Protein AF-A0A2E8IWV1-F1 (afdb_monomer)

Foldseek 3Di:
DDDDDDDDDDPPPPPDPDDDPPPPQPADPLRFRPQCVLQCVVVVNARFVVADAACDDDPVPGFDDDDAQFWKKWAFACVVDDPPDDRIATATFHDDDPQWTWGQGSVRDIDIGGPVGTPDMDGRTDRAHGPVPGPVVVVVVVVVVVVVVVVVVVVVVVVVVVPPDDDDDD

Sequence (170 aa):
MTIGIAIDLKSEVKVRLPLGWTMAKKKTDAGLPKWAVPIWEKMGSPSIDDYESVHNGELLERRHGLRKDDLVEILLDARAFKEGDDIIVKGRLLSSGKTSIEILTDAGDTVYLARDVIVKIKLIAHTRPAYIDDKELLAFERADMKRRSSLHEKVEKEVKGRQDDSHLWG

Mean predicted aligned error: 12.89 Å

Secondary structure (DSSP, 8-state):
-PPPP-----------PPS-------B-TTS-BTTTHHHHHHTT---SGGG--B-SSSTTT-B-S--TT-EEEEEE-GGGS-TT---EEEEEEEEE-SSEEEEE-TTS-EEEEEGGGEEEEEEEE--S--TTT-HHHHHHHHHHHHHHHHHHHHHHHHHHTT-SS-----

Solvent-accessible surface area (backbone atoms only — not comparable to full-atom values): 10721 Å² total; per-residue (Å²): 136,86,83,82,83,86,78,87,82,80,80,79,78,77,76,76,75,82,88,76,82,76,70,78,68,66,54,47,98,84,70,39,45,68,73,50,46,67,50,40,53,75,68,68,54,58,68,46,85,83,28,67,71,34,87,67,79,58,78,90,69,42,42,73,80,93,53,68,55,19,33,36,40,35,36,42,46,63,88,83,49,62,94,88,60,84,46,66,51,54,28,31,29,69,47,75,63,93,60,38,35,33,32,38,31,69,90,68,48,77,44,79,42,56,53,91,48,51,73,46,77,42,83,72,44,38,53,48,61,57,76,94,73,26,64,65,58,55,52,50,54,54,52,50,53,54,50,52,53,54,48,53,53,50,53,51,54,56,52,58,74,58,67,85,74,78,95,83,88,129

Structure (mmCIF, N/CA/C/O backbone):
data_AF-A0A2E8IWV1-F1
#
_entry.id   AF-A0A2E8IWV1-F1
#
loop_
_atom_site.group_PDB
_atom_site.id
_atom_site.type_symbol
_atom_site.label_atom_id
_atom_site.label_alt_id
_atom_site.label_comp_id
_atom_site.label_asym_id
_atom_site.label_entity_id
_atom_site.label_seq_id
_atom_site.pdbx_PDB_ins_code
_atom_site.Cartn_x
_atom_site.Cartn_y
_atom_site.Cartn_z
_atom_site.occupancy
_atom_site.B_iso_or_equiv
_atom_site.auth_seq_id
_atom_site.auth_comp_id
_atom_site.auth_asym_id
_atom_site.auth_atom_id
_atom_site.pdbx_PDB_model_num
ATOM 1 N N . MET A 1 1 ? -62.308 20.177 48.723 1.00 41.66 1 MET A N 1
ATOM 2 C CA . MET A 1 1 ? -61.710 21.056 47.697 1.00 41.66 1 MET A CA 1
ATOM 3 C C . MET A 1 1 ? -60.259 20.650 47.542 1.00 41.66 1 MET A C 1
ATOM 5 O O . MET A 1 1 ? -59.485 20.784 48.477 1.00 41.66 1 MET A O 1
ATOM 9 N N . THR A 1 2 ? -59.966 20.009 46.420 1.00 34.56 2 THR A N 1
ATOM 10 C CA . THR A 1 2 ? -58.727 19.290 46.112 1.00 34.56 2 THR A CA 1
ATOM 11 C C . THR A 1 2 ? -57.673 20.282 45.621 1.00 34.56 2 THR A C 1
ATOM 13 O O . THR A 1 2 ? -57.949 21.033 44.689 1.00 34.56 2 THR A O 1
ATOM 16 N N . ILE A 1 3 ? -56.491 20.315 46.239 1.00 39.12 3 ILE A N 1
ATOM 17 C CA . ILE A 1 3 ? -55.373 21.162 45.797 1.00 39.12 3 ILE A CA 1
ATOM 18 C C . ILE A 1 3 ? -54.502 20.309 44.871 1.00 39.12 3 ILE A C 1
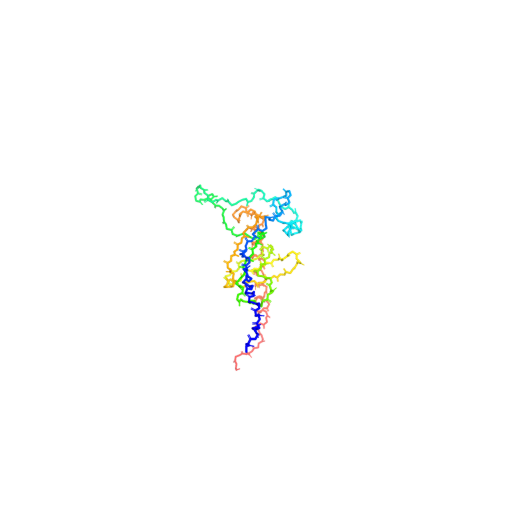ATOM 20 O O . ILE A 1 3 ? -54.010 19.255 45.269 1.00 39.12 3 ILE A O 1
ATOM 24 N N . GLY A 1 4 ? -54.414 20.728 43.608 1.00 35.09 4 GLY A N 1
ATOM 25 C CA . GLY A 1 4 ? -53.750 20.002 42.531 1.00 35.09 4 GLY A CA 1
ATOM 26 C C . GLY A 1 4 ? -52.229 19.978 42.671 1.00 35.09 4 GLY A C 1
ATOM 27 O O . GLY A 1 4 ? -51.597 20.992 42.954 1.00 35.09 4 GLY A O 1
ATOM 28 N N . ILE A 1 5 ? -51.655 18.801 42.430 1.00 39.44 5 ILE A N 1
ATOM 29 C CA . ILE A 1 5 ? -50.221 18.580 42.246 1.00 39.44 5 ILE A CA 1
ATOM 30 C C . ILE A 1 5 ? -49.891 18.976 40.802 1.00 39.44 5 ILE A C 1
ATOM 32 O O . ILE A 1 5 ? -50.398 18.365 39.862 1.00 39.44 5 ILE A O 1
ATOM 36 N N . ALA A 1 6 ? -49.064 20.004 40.617 1.00 38.81 6 ALA A N 1
ATOM 37 C CA . ALA A 1 6 ? -48.503 20.347 39.315 1.00 38.81 6 ALA A CA 1
ATOM 38 C C . ALA A 1 6 ? -47.325 19.406 39.018 1.00 38.81 6 ALA A C 1
ATOM 40 O O . ALA A 1 6 ? -46.304 19.447 39.702 1.00 38.81 6 ALA A O 1
ATOM 41 N N . ILE A 1 7 ? -47.485 18.539 38.019 1.00 42.28 7 ILE A N 1
ATOM 42 C CA . ILE A 1 7 ? -46.421 17.681 37.488 1.00 42.28 7 ILE A CA 1
ATOM 43 C C . ILE A 1 7 ? -45.833 18.410 36.275 1.00 42.28 7 ILE A C 1
ATOM 45 O O . ILE A 1 7 ? -46.524 18.604 35.276 1.00 42.28 7 ILE A O 1
ATOM 49 N N . ASP A 1 8 ? -44.577 18.847 36.381 1.00 38.62 8 ASP A N 1
ATOM 50 C CA . ASP A 1 8 ? -43.805 19.440 35.284 1.00 38.62 8 ASP A CA 1
ATOM 51 C C . ASP A 1 8 ? -43.379 18.328 34.308 1.00 38.62 8 ASP A C 1
ATOM 53 O O . ASP A 1 8 ? -42.504 17.513 34.602 1.00 38.62 8 ASP A O 1
ATOM 57 N N . LEU A 1 9 ? -44.048 18.252 33.157 1.00 40.09 9 LEU A N 1
ATOM 58 C CA . LEU A 1 9 ? -43.714 17.354 32.051 1.00 40.09 9 LEU A CA 1
ATOM 59 C C . LEU A 1 9 ? -42.842 18.106 31.038 1.00 40.09 9 LEU A C 1
ATOM 61 O O . LEU A 1 9 ? -43.309 18.525 29.980 1.00 40.09 9 LEU A O 1
ATOM 65 N N . LYS A 1 10 ? -41.547 18.245 31.334 1.00 38.56 10 LYS A N 1
ATOM 66 C CA . LYS A 1 10 ? -40.544 18.547 30.305 1.00 38.56 10 LYS A CA 1
ATOM 67 C C . LYS A 1 10 ? -40.065 17.251 29.665 1.00 38.56 10 LYS A C 1
ATOM 69 O O . LYS A 1 10 ? -39.151 16.590 30.147 1.00 38.56 10 LYS A O 1
ATOM 74 N N . SER A 1 11 ? -40.688 16.890 28.549 1.00 39.16 11 SER A N 1
ATOM 75 C CA . SER A 1 11 ? -40.142 15.907 27.619 1.00 39.16 11 SER A CA 1
ATOM 76 C C . SER A 1 11 ? -38.931 16.510 26.897 1.00 39.16 11 SER A C 1
ATOM 78 O O . SER A 1 11 ? -39.081 17.209 25.894 1.00 39.16 11 SER A O 1
ATOM 80 N N . GLU A 1 12 ? -37.722 16.252 27.392 1.00 34.03 12 GLU A N 1
ATOM 81 C CA . GLU A 1 12 ? -36.499 16.500 26.626 1.00 34.03 12 GLU A CA 1
ATOM 82 C C . GLU A 1 12 ? -36.347 15.422 25.547 1.00 34.03 12 GLU A C 1
ATOM 84 O O . GLU A 1 12 ? -35.773 14.353 25.753 1.00 34.03 12 GLU A O 1
ATOM 89 N N . VAL A 1 13 ? -36.858 15.711 24.351 1.00 36.31 13 VAL A N 1
ATOM 90 C CA . VAL A 1 13 ? -36.439 15.003 23.140 1.00 36.31 13 VAL A CA 1
ATOM 91 C C . VAL A 1 13 ? -35.024 15.475 22.820 1.00 36.31 13 VAL A C 1
ATOM 93 O O . VAL A 1 13 ? -34.818 16.530 22.222 1.00 36.31 13 VAL A O 1
ATOM 96 N N . LYS A 1 14 ? -34.021 14.700 23.241 1.00 33.41 14 LYS A N 1
ATOM 97 C CA . LYS A 1 14 ? -32.626 14.923 22.857 1.00 33.41 14 LYS A CA 1
ATOM 98 C C . LYS A 1 14 ? -32.462 14.534 21.390 1.00 33.41 14 LYS A C 1
ATOM 100 O O . LYS A 1 14 ? -32.212 13.377 21.059 1.00 33.41 14 LYS A O 1
ATOM 105 N N . VAL A 1 15 ? -32.646 15.512 20.505 1.00 39.09 15 VAL A N 1
ATOM 106 C CA . VAL A 1 15 ? -32.366 15.383 19.072 1.00 39.09 15 VAL A CA 1
ATOM 107 C C . VAL A 1 15 ? -30.879 15.055 18.921 1.00 39.09 15 VAL A C 1
ATOM 109 O O . VAL A 1 15 ? -30.008 15.896 19.141 1.00 39.09 15 VAL A O 1
ATOM 112 N N . ARG A 1 16 ? -30.580 13.789 18.617 1.00 38.31 16 ARG A N 1
ATOM 113 C CA . ARG A 1 16 ? -29.230 13.311 18.314 1.00 38.31 16 ARG A CA 1
ATOM 114 C C . ARG A 1 16 ? -28.794 14.001 17.020 1.00 38.31 16 ARG A C 1
ATOM 116 O O . ARG A 1 16 ? -29.402 13.788 15.975 1.00 38.31 16 ARG A O 1
ATOM 123 N N . LEU A 1 17 ? -27.793 14.876 17.127 1.00 37.47 17 LEU A N 1
ATOM 124 C CA . LEU A 1 17 ? -27.190 15.597 16.003 1.00 37.47 17 LEU A CA 1
ATOM 125 C C . LEU A 1 17 ? -26.841 14.623 14.859 1.00 37.47 17 LEU A C 1
ATOM 127 O O . LEU A 1 17 ? -26.409 13.499 15.138 1.00 37.47 17 LEU A O 1
ATOM 131 N N . PRO A 1 18 ? -27.010 15.028 13.588 1.00 43.94 18 PRO A N 1
ATOM 132 C CA . PRO A 1 18 ? -26.735 14.156 12.458 1.00 43.94 18 PRO A CA 1
ATOM 133 C C . PRO A 1 18 ? -25.248 13.783 12.416 1.00 43.94 18 PRO A C 1
ATOM 135 O O . PRO A 1 18 ? -24.365 14.638 12.517 1.00 43.94 18 PRO A O 1
ATOM 138 N N . LEU A 1 19 ? -24.987 12.480 12.267 1.00 46.91 19 LEU A N 1
ATOM 139 C CA . LEU A 1 19 ? -23.678 11.943 11.917 1.00 46.91 19 LEU A CA 1
ATOM 140 C C . LEU A 1 19 ? -23.155 12.618 10.643 1.00 46.91 19 LEU A C 1
ATOM 142 O O . LEU A 1 19 ? -23.871 12.713 9.648 1.00 46.91 19 LEU A O 1
ATOM 146 N N . GLY A 1 20 ? -21.866 12.959 10.657 1.00 38.91 20 GLY A N 1
ATOM 147 C CA . GLY A 1 20 ? -21.093 13.132 9.430 1.00 38.91 20 GLY A CA 1
ATOM 148 C C . GLY A 1 20 ? -20.568 14.535 9.159 1.00 38.91 20 GLY A C 1
ATOM 149 O O . GLY A 1 20 ? -20.567 14.964 8.009 1.00 38.91 20 GLY A O 1
ATOM 150 N N . TRP A 1 21 ? -20.042 15.239 10.166 1.00 30.28 21 TRP A N 1
ATOM 151 C CA . TRP A 1 21 ? -19.074 16.299 9.879 1.00 30.28 21 TRP A CA 1
ATOM 152 C C . TRP A 1 21 ? -17.798 15.629 9.354 1.00 30.28 21 TRP A C 1
ATOM 154 O O . TRP A 1 21 ? -16.945 15.187 10.125 1.00 30.28 21 TRP A O 1
ATOM 164 N N . THR A 1 22 ? -17.648 15.509 8.034 1.00 45.66 22 THR A N 1
ATOM 165 C CA . THR A 1 22 ? -16.334 15.268 7.436 1.00 45.66 22 THR A CA 1
ATOM 166 C C . THR A 1 22 ? -15.478 16.487 7.743 1.00 45.66 22 THR A C 1
ATOM 168 O O . THR A 1 22 ? -15.501 17.474 7.012 1.00 45.66 22 THR A O 1
ATOM 171 N N . MET A 1 23 ? -14.762 16.443 8.868 1.00 38.34 23 MET A N 1
ATOM 172 C CA . MET A 1 23 ? -13.708 17.395 9.197 1.00 38.34 23 MET A CA 1
ATOM 173 C C . MET A 1 23 ? -12.790 17.467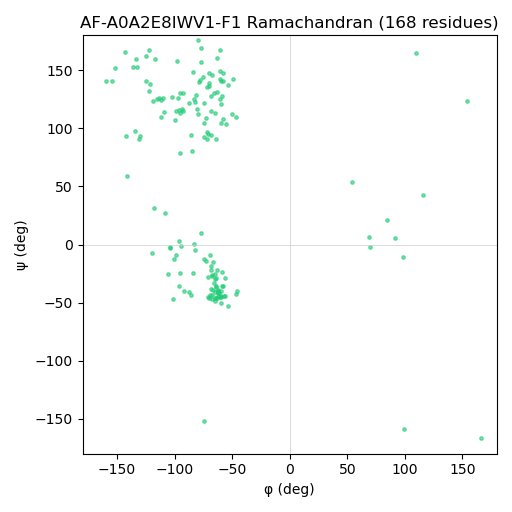 7.981 1.00 38.34 23 MET A C 1
ATOM 175 O O . MET A 1 23 ? -12.153 16.470 7.628 1.00 38.34 23 MET A O 1
ATOM 179 N N . ALA A 1 24 ? -12.773 18.617 7.304 1.00 48.50 24 ALA A N 1
ATOM 180 C CA . ALA A 1 24 ? -11.831 18.884 6.234 1.00 48.50 24 ALA A CA 1
ATOM 181 C C . ALA A 1 24 ? -10.434 18.668 6.820 1.00 48.50 24 ALA A C 1
ATOM 183 O O . ALA A 1 24 ? -9.959 19.445 7.650 1.00 48.50 24 ALA A O 1
ATOM 184 N N . LYS A 1 25 ? -9.818 17.531 6.479 1.00 56.84 25 LYS A N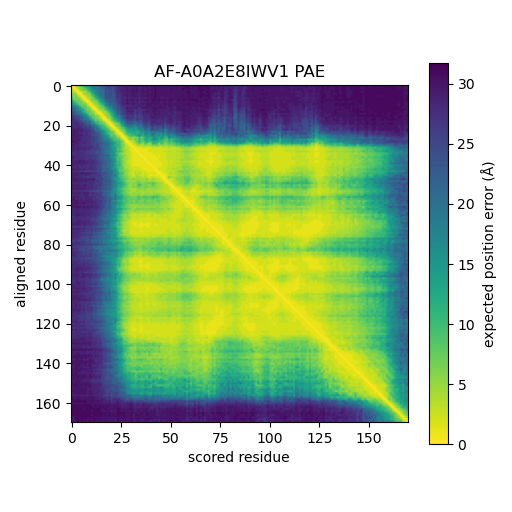 1
ATOM 185 C CA . LYS A 1 25 ? -8.507 17.171 7.007 1.00 56.84 25 LYS A CA 1
ATOM 186 C C . LYS A 1 25 ? -7.546 18.269 6.584 1.00 56.84 25 LYS A C 1
ATOM 188 O O . LYS A 1 25 ? -7.404 18.522 5.391 1.00 56.84 25 LYS A O 1
ATOM 193 N N . LYS A 1 26 ? -6.911 18.919 7.561 1.00 48.47 26 LYS A N 1
ATOM 194 C CA . LYS A 1 26 ? -5.872 19.917 7.309 1.00 48.47 26 LYS A CA 1
ATOM 195 C C . LYS A 1 26 ? -4.769 19.228 6.498 1.00 48.47 26 LYS A C 1
ATOM 197 O O . LYS A 1 26 ? -4.109 18.329 7.024 1.00 48.47 26 LYS A O 1
ATOM 202 N N . LYS A 1 27 ? -4.669 19.580 5.217 1.00 57.81 27 LYS A N 1
ATOM 203 C CA . LYS A 1 27 ? -3.621 19.109 4.310 1.00 57.81 27 LYS A CA 1
ATOM 204 C C . LYS A 1 27 ? -2.323 19.852 4.634 1.00 57.81 27 LYS A C 1
ATOM 206 O O . LYS A 1 27 ? -2.382 21.008 5.054 1.00 57.81 27 LYS A O 1
ATOM 211 N N . THR A 1 28 ? -1.188 19.175 4.528 1.00 73.56 28 THR A N 1
ATOM 212 C CA . THR A 1 28 ? 0.136 19.814 4.560 1.00 73.56 28 THR A CA 1
ATOM 213 C C . THR A 1 28 ? 0.470 20.423 3.198 1.00 73.56 28 THR A C 1
ATOM 215 O O . THR A 1 28 ? -0.306 20.255 2.256 1.00 73.56 28 THR A O 1
ATOM 218 N N . ASP A 1 29 ? 1.610 21.113 3.082 1.00 66.69 29 ASP A N 1
ATOM 219 C CA . ASP A 1 29 ? 2.080 21.679 1.804 1.00 66.69 29 ASP A CA 1
ATOM 220 C C . ASP A 1 29 ? 2.215 20.609 0.709 1.00 66.69 29 ASP A C 1
ATOM 222 O O . ASP A 1 29 ? 1.949 20.881 -0.454 1.00 66.69 29 ASP A O 1
ATOM 226 N N . ALA A 1 30 ? 2.496 19.359 1.092 1.00 72.69 30 ALA A N 1
ATOM 227 C CA . ALA A 1 30 ? 2.519 18.197 0.199 1.00 72.69 30 ALA A CA 1
ATOM 228 C C . ALA A 1 30 ? 1.118 17.657 -0.178 1.00 72.69 30 ALA A C 1
ATOM 230 O O . ALA A 1 30 ? 0.990 16.537 -0.661 1.00 72.69 30 ALA A O 1
ATOM 231 N N . GLY A 1 31 ? 0.030 18.363 0.151 1.00 85.50 31 GLY A N 1
ATOM 232 C CA . GLY A 1 31 ? -1.346 17.937 -0.139 1.00 85.50 31 GLY A CA 1
ATOM 233 C C . GLY A 1 31 ? -1.844 16.723 0.665 1.00 85.50 31 GLY A C 1
ATOM 234 O O . GLY A 1 31 ? -3.020 16.349 0.556 1.00 85.50 31 GLY A O 1
ATOM 235 N N . LEU A 1 32 ? -0.992 16.138 1.512 1.00 91.69 32 LEU A N 1
ATOM 236 C CA . LEU A 1 32 ? -1.271 14.945 2.303 1.00 91.69 32 LEU A CA 1
ATOM 237 C C . LEU A 1 32 ? -2.010 15.263 3.612 1.00 91.69 32 LEU A C 1
ATOM 239 O O . LEU A 1 32 ? -1.799 16.307 4.234 1.00 91.69 32 LEU A O 1
ATOM 243 N N . PRO A 1 33 ? -2.874 14.354 4.098 1.00 93.69 33 PRO A N 1
ATOM 244 C CA . PRO A 1 33 ? -3.404 14.454 5.449 1.00 93.69 33 PRO A CA 1
ATOM 245 C C . PRO A 1 33 ? -2.290 14.222 6.480 1.00 93.69 33 PRO A C 1
ATOM 247 O O . PRO A 1 33 ? -1.426 13.373 6.282 1.00 93.69 33 PRO A O 1
ATOM 250 N N . LYS A 1 34 ? -2.359 14.915 7.624 1.00 93.50 34 LYS A N 1
ATOM 251 C CA . LYS A 1 34 ? -1.327 14.886 8.684 1.00 93.50 34 LYS A CA 1
ATOM 252 C C . LYS A 1 34 ? -0.800 13.496 9.067 1.00 93.50 34 LYS A C 1
ATOM 254 O O . LYS A 1 34 ? 0.391 13.357 9.294 1.00 93.50 34 LYS A O 1
ATOM 259 N N . TRP A 1 35 ? -1.672 12.489 9.144 1.00 93.50 35 TRP A N 1
ATOM 260 C CA . TRP A 1 35 ? -1.287 11.121 9.520 1.00 93.50 35 TRP A CA 1
ATOM 261 C C . TRP A 1 35 ? -0.400 10.435 8.469 1.00 93.50 35 TRP A C 1
ATOM 263 O O . TRP A 1 35 ? 0.383 9.556 8.802 1.00 93.50 35 TRP A O 1
ATOM 273 N N . ALA A 1 36 ? -0.519 10.826 7.198 1.00 95.25 36 ALA A N 1
ATOM 274 C CA . ALA A 1 36 ? 0.191 10.183 6.099 1.00 95.25 36 ALA A CA 1
ATOM 275 C C . ALA A 1 36 ? 1.614 10.729 5.922 1.00 95.25 36 ALA A C 1
ATOM 277 O O . ALA A 1 36 ? 2.480 10.020 5.421 1.00 95.25 36 ALA A O 1
ATOM 278 N N . VAL A 1 37 ? 1.862 11.965 6.367 1.00 93.81 37 VAL A N 1
ATOM 279 C CA . VAL A 1 37 ? 3.168 12.639 6.292 1.00 93.81 37 VAL A CA 1
ATOM 280 C C . VAL A 1 37 ? 4.303 11.819 6.917 1.00 93.81 37 VAL A C 1
ATOM 282 O O . VAL A 1 37 ? 5.261 11.550 6.201 1.00 93.81 37 VAL A O 1
ATOM 285 N N . PRO A 1 38 ? 4.216 11.329 8.172 1.00 93.44 38 PRO A N 1
ATOM 286 C CA . PRO A 1 38 ? 5.313 10.555 8.757 1.00 93.44 38 PRO A CA 1
ATOM 287 C C . PRO A 1 38 ? 5.573 9.228 8.029 1.00 93.44 38 PRO A C 1
ATOM 289 O O . PRO A 1 38 ? 6.701 8.742 8.017 1.00 93.44 38 PRO A O 1
ATOM 292 N N . ILE A 1 39 ? 4.552 8.618 7.418 1.00 95.00 39 ILE A N 1
ATOM 293 C CA . ILE A 1 39 ? 4.727 7.409 6.599 1.00 95.00 39 ILE A CA 1
ATOM 294 C C . ILE A 1 39 ? 5.451 7.768 5.298 1.00 95.00 39 ILE A C 1
ATOM 296 O O . ILE A 1 39 ? 6.385 7.078 4.898 1.00 95.00 39 ILE A O 1
ATOM 300 N N . TRP A 1 40 ? 5.033 8.858 4.657 1.00 94.50 40 TRP A N 1
ATOM 301 C CA . TRP A 1 40 ? 5.627 9.382 3.431 1.00 94.50 40 TRP A CA 1
ATOM 302 C C . TRP A 1 40 ? 7.101 9.766 3.599 1.00 94.50 40 TRP A C 1
ATOM 304 O O . TRP A 1 40 ? 7.933 9.341 2.802 1.00 94.50 40 TRP A O 1
ATOM 314 N N . GLU A 1 41 ? 7.450 10.457 4.682 1.00 93.25 41 GLU A N 1
ATOM 315 C CA . GLU A 1 41 ? 8.838 10.815 4.999 1.00 93.25 41 GLU A CA 1
ATOM 316 C C . GLU A 1 41 ? 9.718 9.576 5.210 1.00 93.25 41 GLU A C 1
ATOM 318 O O . GLU A 1 41 ? 10.830 9.503 4.689 1.00 93.25 41 GLU A O 1
ATOM 323 N N . LYS A 1 42 ? 9.201 8.543 5.892 1.00 92.75 42 LYS A N 1
ATOM 324 C CA . LYS A 1 42 ? 9.907 7.260 6.069 1.00 92.75 42 LYS A CA 1
ATOM 325 C C . LYS A 1 42 ? 10.162 6.520 4.751 1.00 92.75 42 LYS A C 1
ATOM 327 O O . LYS A 1 42 ? 11.057 5.681 4.701 1.00 92.75 42 LYS A O 1
ATOM 332 N N . MET A 1 43 ? 9.403 6.814 3.695 1.00 90.12 43 MET A N 1
ATOM 333 C CA . MET A 1 43 ? 9.637 6.277 2.347 1.00 90.12 43 MET A CA 1
ATOM 334 C C . MET A 1 43 ? 10.693 7.060 1.556 1.00 90.12 43 MET A C 1
ATOM 336 O O . MET A 1 43 ? 10.957 6.716 0.409 1.00 90.12 43 MET A O 1
ATOM 340 N N . GLY A 1 44 ? 11.288 8.103 2.139 1.00 91.62 44 GLY A N 1
ATOM 341 C CA . GLY A 1 44 ? 12.197 9.005 1.433 1.00 91.62 44 GLY A CA 1
ATOM 342 C C . GLY A 1 44 ? 11.475 10.114 0.671 1.00 91.62 44 GLY A C 1
ATOM 343 O O . GLY A 1 44 ? 12.050 10.678 -0.254 1.00 91.62 44 GLY A O 1
ATOM 344 N N . SER A 1 45 ? 10.230 10.421 1.051 1.00 90.81 45 SER A N 1
ATOM 345 C CA . SER A 1 45 ? 9.441 11.526 0.496 1.00 90.81 45 SER A CA 1
ATOM 346 C C . SER A 1 45 ? 9.320 11.502 -1.038 1.00 90.81 45 SER A C 1
ATOM 348 O O . SER A 1 45 ? 9.651 12.497 -1.689 1.00 90.81 45 SER A O 1
ATOM 350 N N . PRO A 1 46 ? 8.863 10.386 -1.647 1.00 88.75 46 PRO A N 1
ATOM 351 C CA . PRO A 1 46 ? 8.707 10.306 -3.097 1.00 88.75 46 PRO A CA 1
ATOM 352 C C . PRO A 1 46 ? 7.758 11.393 -3.610 1.00 88.75 46 PRO A C 1
ATOM 354 O O . PRO 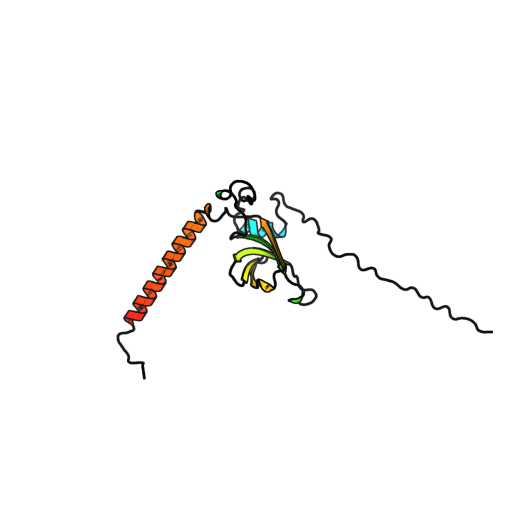A 1 46 ? 6.799 11.758 -2.927 1.00 88.75 46 PRO A O 1
ATOM 357 N N . SER A 1 47 ? 8.003 11.886 -4.823 1.00 86.44 47 SER A N 1
ATOM 358 C CA . SER A 1 47 ? 7.094 12.828 -5.482 1.00 86.44 47 SER A CA 1
ATOM 359 C C . SER A 1 47 ? 5.708 12.200 -5.635 1.00 86.44 47 SER A C 1
ATOM 361 O O . SER A 1 47 ? 5.591 11.073 -6.108 1.00 86.44 47 SER A O 1
ATOM 363 N N . ILE A 1 48 ? 4.665 12.893 -5.182 1.00 86.06 48 ILE A N 1
ATOM 364 C CA . ILE A 1 48 ? 3.276 12.405 -5.233 1.00 86.06 48 ILE A CA 1
ATOM 365 C C . ILE A 1 48 ? 2.561 12.946 -6.473 1.00 86.06 48 ILE A C 1
ATOM 367 O O . ILE A 1 48 ? 1.763 12.232 -7.083 1.00 86.06 48 ILE A O 1
ATOM 371 N N . ASP A 1 49 ? 2.878 14.182 -6.859 1.00 82.31 49 ASP A N 1
ATOM 372 C CA . ASP A 1 49 ? 2.256 14.880 -7.989 1.00 82.31 49 ASP A CA 1
ATOM 373 C C . ASP A 1 49 ? 2.574 14.195 -9.329 1.00 82.31 49 ASP A C 1
ATOM 375 O O . ASP A 1 49 ? 1.785 14.254 -10.268 1.00 82.31 49 ASP A O 1
ATOM 379 N N . ASP A 1 50 ? 3.689 13.462 -9.399 1.00 80.50 50 ASP A N 1
ATOM 380 C CA . ASP A 1 50 ? 4.099 12.724 -10.5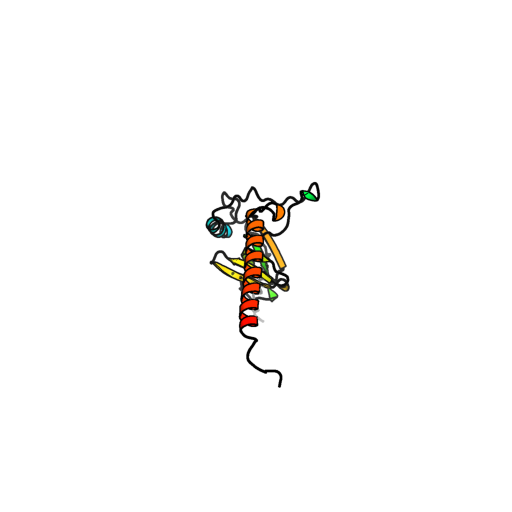98 1.00 80.50 50 ASP A CA 1
ATOM 381 C C . ASP A 1 50 ? 3.272 11.446 -10.844 1.00 80.50 50 ASP A C 1
ATOM 383 O O . ASP A 1 50 ? 3.362 10.846 -11.917 1.00 80.50 50 ASP A O 1
ATOM 387 N N . TYR A 1 51 ? 2.479 10.988 -9.867 1.00 83.50 51 TYR A N 1
ATOM 388 C CA . TYR A 1 51 ? 1.879 9.649 -9.886 1.00 83.50 51 TYR A CA 1
ATOM 389 C C . TYR A 1 51 ? 0.352 9.625 -9.907 1.00 83.50 51 TYR A C 1
ATOM 391 O O . TYR A 1 51 ? -0.246 8.666 -9.421 1.00 83.50 51 TYR A O 1
ATOM 399 N N . GLU A 1 52 ? -0.307 10.606 -10.515 1.00 84.38 52 GLU A N 1
ATOM 400 C CA . GLU A 1 52 ? -1.771 10.658 -10.577 1.00 84.38 52 GLU A CA 1
ATOM 401 C C . GLU A 1 52 ? -2.432 9.493 -11.346 1.00 84.38 52 GLU A C 1
ATOM 403 O O . GLU A 1 52 ? -1.824 8.763 -12.138 1.00 84.38 52 GLU A O 1
ATOM 408 N N . SER A 1 53 ? -3.727 9.292 -11.079 1.00 87.06 53 SER A N 1
ATOM 409 C CA . SER A 1 53 ? -4.550 8.356 -11.843 1.00 87.06 53 SER A CA 1
ATOM 410 C C . SER A 1 53 ? -5.027 8.993 -13.151 1.00 87.06 53 SER A C 1
ATOM 412 O O . SER A 1 53 ? -5.669 10.040 -13.152 1.00 87.06 53 SER A O 1
ATOM 414 N N . VAL A 1 54 ? -4.808 8.300 -14.267 1.00 89.44 54 VAL A N 1
ATOM 415 C CA . VAL A 1 54 ? -5.322 8.675 -15.589 1.00 89.44 54 VAL A CA 1
ATOM 416 C C . VAL A 1 54 ? -6.568 7.842 -15.886 1.00 89.44 54 VAL A C 1
ATOM 418 O O . VAL A 1 54 ? -6.491 6.637 -16.142 1.00 89.44 54 VAL A O 1
ATOM 421 N N . HIS A 1 55 ? -7.741 8.476 -15.828 1.00 90.19 55 HIS A N 1
ATOM 422 C CA . HIS A 1 55 ? -9.034 7.797 -16.001 1.00 90.19 55 HIS A CA 1
ATOM 423 C C . HIS A 1 55 ? -9.590 7.859 -17.430 1.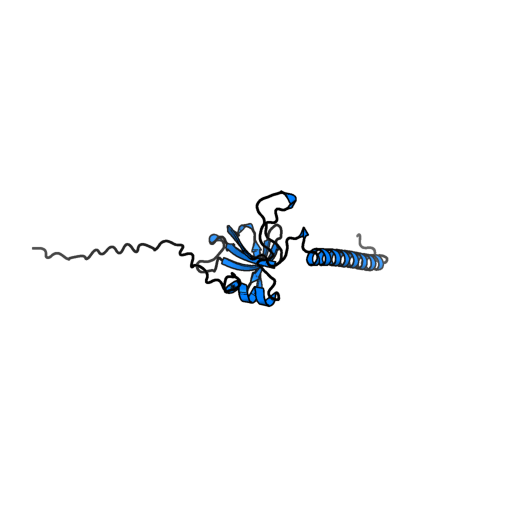00 90.19 55 HIS A C 1
ATOM 425 O O . HIS A 1 55 ? -10.372 6.994 -17.822 1.00 90.19 55 HIS A O 1
ATOM 431 N N . ASN A 1 56 ? -9.189 8.864 -18.209 1.00 90.75 56 ASN A N 1
ATOM 432 C CA . ASN A 1 56 ? -9.760 9.182 -19.519 1.00 90.75 56 ASN A CA 1
ATOM 433 C C . ASN A 1 56 ? -8.683 9.156 -20.613 1.00 90.75 56 ASN A C 1
ATOM 435 O O . ASN A 1 56 ? -7.495 9.134 -20.309 1.00 90.75 56 ASN A O 1
ATOM 439 N N . GLY A 1 57 ? -9.103 9.166 -21.882 1.00 90.62 57 GLY A N 1
ATOM 440 C CA . GLY A 1 57 ? -8.206 9.088 -23.043 1.00 90.62 57 GLY A CA 1
ATOM 441 C C . GLY A 1 57 ? -8.118 7.681 -23.637 1.00 90.62 57 GLY A C 1
ATOM 442 O O . GLY A 1 57 ? -9.026 6.860 -23.446 1.00 90.62 57 GLY A O 1
ATOM 443 N N . GLU A 1 58 ? -7.045 7.404 -24.378 1.00 90.38 58 GLU A N 1
ATOM 444 C CA . GLU A 1 58 ? -6.813 6.094 -24.994 1.00 90.38 58 GLU A CA 1
ATOM 445 C C . GLU A 1 58 ? -6.716 4.989 -23.943 1.00 90.38 58 GLU A C 1
ATOM 447 O O . GLU A 1 58 ? -6.171 5.183 -22.859 1.00 90.38 58 GLU A O 1
ATOM 452 N N . LEU A 1 59 ? -7.259 3.807 -24.250 1.00 87.44 59 LEU A N 1
ATOM 453 C CA . LEU A 1 59 ? -7.340 2.710 -23.283 1.00 87.44 59 LEU A CA 1
ATOM 454 C C . LEU A 1 59 ? -5.953 2.291 -22.767 1.00 87.44 59 LEU A C 1
ATOM 456 O O . LEU A 1 59 ? -5.816 1.982 -21.586 1.00 87.44 59 LEU A O 1
ATOM 460 N N . LEU A 1 60 ? -4.941 2.338 -23.640 1.00 85.75 60 LEU A N 1
ATOM 461 C CA . LEU A 1 60 ? -3.551 2.025 -23.313 1.00 85.75 60 LEU A CA 1
ATOM 462 C C . LEU A 1 60 ? -2.853 3.086 -22.467 1.00 85.75 60 LEU A C 1
ATOM 464 O O . LEU A 1 60 ? -1.825 2.758 -21.891 1.00 85.75 60 LEU A O 1
ATOM 468 N N . GLU A 1 61 ? -3.401 4.291 -22.325 1.00 85.38 61 GLU A N 1
ATOM 469 C CA . GLU A 1 61 ? -2.824 5.377 -21.515 1.00 85.38 61 GLU A CA 1
ATOM 470 C C . GLU A 1 61 ? -3.509 5.512 -20.151 1.00 85.38 61 GLU A C 1
ATOM 472 O O . GLU A 1 61 ? -3.009 6.168 -19.239 1.00 85.38 61 GLU A O 1
ATOM 477 N N . ARG A 1 62 ? -4.656 4.850 -19.959 1.00 90.31 62 ARG A N 1
ATOM 478 C CA . ARG A 1 62 ? -5.357 4.863 -18.672 1.00 90.31 62 ARG A CA 1
ATOM 479 C C . ARG A 1 62 ? -4.542 4.105 -17.627 1.00 90.31 62 ARG A C 1
ATOM 481 O O . ARG A 1 62 ? -4.167 2.946 -17.814 1.00 90.31 62 ARG A O 1
ATOM 488 N N . ARG A 1 63 ? -4.300 4.753 -16.492 1.00 88.62 63 ARG A N 1
ATOM 489 C CA . ARG A 1 63 ? -3.535 4.225 -15.356 1.00 88.62 63 ARG A CA 1
ATOM 490 C C . ARG A 1 63 ? -4.298 4.539 -14.085 1.00 88.62 63 ARG A C 1
ATOM 492 O O . ARG A 1 63 ? -4.227 5.645 -13.573 1.00 88.62 63 ARG A O 1
ATOM 499 N N . HIS A 1 64 ? -5.054 3.578 -13.581 1.00 88.88 64 HIS A N 1
ATOM 500 C CA . HIS A 1 64 ? -5.811 3.729 -12.342 1.00 88.88 64 HIS A CA 1
ATOM 501 C C . HIS A 1 64 ? -5.808 2.414 -11.565 1.00 88.88 64 HIS A C 1
ATOM 503 O O . HIS A 1 64 ? -5.475 1.363 -12.111 1.00 88.88 64 HIS A O 1
ATOM 509 N N . GLY A 1 65 ? -6.199 2.478 -10.296 1.00 90.19 65 GLY A N 1
ATOM 510 C CA . GLY A 1 65 ? -6.228 1.327 -9.396 1.00 90.19 65 GLY A CA 1
ATOM 511 C C . GLY A 1 65 ? -5.153 1.405 -8.319 1.00 90.19 65 GLY A C 1
ATOM 512 O O . GLY A 1 65 ? -4.230 2.210 -8.405 1.00 90.19 65 GLY A O 1
ATOM 513 N N . LEU A 1 66 ? -5.316 0.580 -7.286 1.00 93.06 66 LEU A N 1
ATOM 514 C CA . LEU A 1 66 ? -4.411 0.540 -6.139 1.00 93.06 66 LEU A CA 1
ATOM 515 C C . LEU A 1 66 ? -3.067 -0.083 -6.527 1.00 93.06 66 LEU A C 1
ATOM 517 O O . LEU A 1 66 ? -3.024 -1.126 -7.182 1.00 93.06 66 LEU A O 1
ATOM 521 N N . ARG A 1 67 ? -1.986 0.545 -6.080 1.00 92.06 67 ARG A N 1
ATOM 522 C CA . ARG A 1 67 ? -0.596 0.152 -6.310 1.00 92.06 67 ARG A CA 1
ATOM 523 C C . ARG A 1 67 ? 0.070 -0.177 -4.980 1.00 92.06 67 ARG A C 1
ATOM 525 O O . ARG A 1 67 ? -0.378 0.235 -3.910 1.00 92.06 67 ARG A O 1
ATOM 532 N N . LYS A 1 68 ? 1.161 -0.935 -5.048 1.00 91.62 68 LYS A N 1
ATOM 533 C CA . LYS A 1 68 ? 2.000 -1.171 -3.875 1.00 91.62 68 LYS A CA 1
ATOM 534 C C . LYS A 1 68 ? 2.526 0.165 -3.347 1.00 91.62 68 LYS A C 1
ATOM 536 O O . LYS A 1 68 ? 2.884 1.036 -4.132 1.00 91.62 68 LYS A O 1
ATOM 541 N N . ASP A 1 69 ? 2.567 0.281 -2.028 1.00 94.12 69 ASP A N 1
ATOM 542 C CA . ASP A 1 69 ? 2.985 1.456 -1.267 1.00 94.12 69 ASP A CA 1
ATOM 543 C C . ASP A 1 69 ? 2.046 2.672 -1.345 1.00 94.12 69 ASP A C 1
ATOM 545 O O . ASP A 1 69 ? 2.348 3.716 -0.758 1.00 94.12 69 ASP A O 1
ATOM 549 N N . ASP A 1 70 ? 0.873 2.542 -1.975 1.00 95.69 70 ASP A N 1
ATOM 550 C CA . ASP A 1 70 ? -0.149 3.589 -1.951 1.00 95.69 70 ASP A CA 1
ATOM 551 C C . ASP A 1 70 ? -0.569 3.925 -0.515 1.00 95.69 70 ASP A C 1
ATOM 553 O O . ASP A 1 70 ? -0.762 3.047 0.334 1.00 95.69 70 ASP A O 1
ATOM 557 N N . LEU A 1 71 ? -0.780 5.213 -0.255 1.00 96.94 71 LEU A N 1
ATOM 558 C CA . LEU A 1 71 ? -1.367 5.678 0.994 1.00 96.94 71 LEU A CA 1
ATOM 559 C C . LEU A 1 71 ? -2.885 5.554 0.890 1.00 96.94 71 LEU A C 1
ATOM 561 O O . LEU A 1 71 ? -3.507 6.128 -0.008 1.00 96.94 71 LEU A O 1
ATOM 565 N N . VAL A 1 72 ? -3.494 4.818 1.815 1.00 97.62 72 VAL A N 1
ATOM 566 C CA . VAL A 1 72 ? -4.923 4.497 1.781 1.00 97.62 72 VAL A CA 1
ATOM 567 C C . VAL A 1 72 ? -5.597 4.726 3.129 1.00 97.62 72 VAL A C 1
ATOM 569 O O . VAL A 1 72 ? -4.993 4.636 4.196 1.00 97.62 72 VAL A O 1
ATOM 572 N N . GLU A 1 73 ? -6.890 5.014 3.062 1.00 97.81 73 GLU A N 1
ATOM 573 C CA . GLU A 1 73 ? -7.808 5.014 4.193 1.00 97.81 73 GLU A CA 1
ATOM 574 C C . GLU A 1 73 ? -8.905 3.981 3.937 1.00 97.81 73 GLU A C 1
ATOM 576 O O . GLU A 1 73 ? -9.594 4.036 2.918 1.00 97.81 73 GLU A O 1
ATOM 581 N N . ILE A 1 74 ? -9.068 3.038 4.856 1.00 97.62 74 ILE A N 1
ATOM 582 C CA . ILE A 1 74 ? -9.989 1.913 4.751 1.00 97.62 74 ILE A CA 1
ATOM 583 C C . ILE A 1 74 ? -11.047 2.045 5.837 1.00 97.62 74 ILE A C 1
ATOM 585 O O . ILE A 1 74 ? -10.723 2.152 7.014 1.00 97.62 74 ILE A O 1
ATOM 589 N N . LEU A 1 75 ? -12.311 2.029 5.428 1.00 97.31 75 LEU A N 1
ATOM 590 C CA . LEU A 1 75 ? -13.461 1.961 6.319 1.00 97.31 75 LEU A CA 1
ATOM 591 C C . LEU A 1 75 ? -13.923 0.509 6.429 1.00 97.31 75 LEU A C 1
ATOM 593 O O . LEU A 1 75 ? -14.204 -0.130 5.409 1.00 97.31 75 LEU A O 1
ATOM 597 N N . LEU A 1 76 ? -14.029 0.025 7.659 1.00 96.81 76 LEU A N 1
ATOM 598 C CA . LEU A 1 76 ? -14.469 -1.320 7.999 1.00 96.81 76 LEU A CA 1
ATOM 599 C C . LEU A 1 76 ? -15.952 -1.349 8.385 1.00 96.81 76 LEU A C 1
ATOM 601 O O . LEU A 1 76 ? -16.536 -0.334 8.771 1.00 96.81 76 LEU A O 1
ATOM 605 N N . ASP A 1 77 ? -16.565 -2.524 8.271 1.00 95.50 77 ASP A N 1
ATOM 606 C CA . ASP A 1 77 ? -17.926 -2.771 8.736 1.00 95.50 77 ASP A CA 1
ATOM 607 C C . ASP A 1 77 ? -17.960 -2.730 10.265 1.00 95.50 77 ASP A C 1
ATOM 609 O O . ASP A 1 77 ? -17.387 -3.587 10.938 1.00 95.50 77 ASP A O 1
ATOM 613 N N . ALA A 1 78 ? -18.669 -1.746 10.818 1.00 91.69 78 ALA A N 1
ATOM 614 C CA . ALA A 1 78 ? -18.776 -1.545 12.260 1.00 91.69 78 ALA A CA 1
ATOM 615 C C . ALA A 1 78 ? -19.357 -2.758 13.006 1.00 91.69 78 ALA A C 1
ATOM 617 O O . ALA A 1 78 ? -19.090 -2.927 14.190 1.00 91.69 78 ALA A O 1
ATOM 618 N N . ARG A 1 79 ? -20.120 -3.629 12.330 1.00 92.38 79 ARG A N 1
ATOM 619 C CA . ARG A 1 79 ? -20.690 -4.846 12.936 1.00 92.38 79 ARG A CA 1
ATOM 620 C C . ARG A 1 79 ? -19.634 -5.895 13.288 1.00 92.38 79 ARG A C 1
ATOM 622 O O . ARG A 1 79 ? -19.921 -6.789 14.077 1.00 92.38 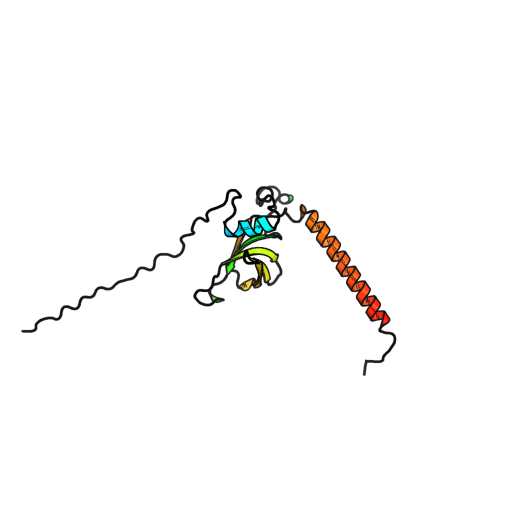79 ARG A O 1
ATOM 629 N N . ALA A 1 80 ? -18.443 -5.803 12.698 1.00 89.75 80 ALA A N 1
ATOM 630 C CA . ALA A 1 80 ? -17.326 -6.694 12.993 1.00 89.75 80 ALA A CA 1
ATOM 631 C C . ALA A 1 80 ? -16.540 -6.281 14.254 1.00 89.75 80 ALA A C 1
ATOM 633 O O . ALA A 1 80 ? -15.637 -7.006 14.667 1.00 89.75 80 ALA A O 1
ATOM 634 N N . PHE A 1 81 ? -16.874 -5.140 14.865 1.00 89.25 81 PHE A N 1
ATOM 635 C CA . PHE A 1 81 ? -16.120 -4.526 15.957 1.00 89.25 81 PHE A CA 1
ATOM 636 C C . PHE A 1 81 ? -16.994 -4.270 17.188 1.00 89.25 81 PHE A C 1
ATOM 638 O O . PHE A 1 81 ? -18.225 -4.277 17.113 1.00 89.25 81 PHE A O 1
ATOM 645 N N . LYS A 1 82 ? -16.357 -4.056 18.346 1.00 91.38 82 LYS A N 1
ATOM 646 C CA . LYS A 1 82 ? -17.069 -3.652 19.562 1.00 91.38 82 LYS A CA 1
ATOM 647 C C . LYS A 1 82 ? -17.424 -2.171 19.482 1.00 91.38 82 LYS A C 1
ATOM 649 O O . LYS A 1 82 ? -16.790 -1.387 18.777 1.00 91.38 82 LYS A O 1
ATOM 654 N N . GLU A 1 83 ? -18.447 -1.774 20.233 1.00 88.94 83 GLU A N 1
ATOM 655 C CA . GLU A 1 83 ? -18.794 -0.360 20.343 1.00 88.94 83 GLU A CA 1
ATOM 656 C C . GLU A 1 83 ? -17.611 0.427 20.930 1.00 88.94 83 GLU A C 1
ATOM 658 O O . GLU A 1 83 ? -17.096 0.088 21.994 1.00 88.94 83 GLU A O 1
ATOM 663 N N . GLY A 1 84 ? -17.185 1.472 20.216 1.00 87.50 84 GLY A N 1
ATOM 664 C CA . GLY A 1 84 ? -16.051 2.318 20.595 1.00 87.50 84 GLY A CA 1
ATOM 665 C C . GLY A 1 84 ? -14.727 1.992 19.896 1.00 87.50 84 GLY A C 1
ATOM 666 O O . GLY A 1 84 ? -13.813 2.810 19.983 1.00 87.50 84 GLY A O 1
ATOM 667 N N . ASP A 1 85 ? -14.625 0.873 19.175 1.00 90.00 85 ASP A N 1
ATOM 668 C CA . ASP A 1 85 ? -13.435 0.556 18.375 1.00 90.00 85 ASP A CA 1
ATOM 669 C C . ASP A 1 85 ? -13.314 1.494 17.154 1.00 90.00 85 ASP A C 1
ATOM 671 O O . ASP A 1 85 ? -14.318 1.922 16.570 1.00 90.00 85 ASP A O 1
ATOM 675 N N . ASP A 1 86 ? -12.079 1.805 16.738 1.00 90.06 86 ASP A N 1
ATOM 676 C CA . ASP A 1 86 ? -11.842 2.552 15.496 1.00 90.06 86 ASP A CA 1
ATOM 677 C C . ASP A 1 86 ? -12.074 1.641 14.283 1.00 90.06 86 ASP A C 1
ATOM 679 O O . ASP A 1 86 ? -11.426 0.611 14.108 1.00 90.06 86 ASP A O 1
ATOM 683 N N . ILE A 1 87 ? -13.003 2.050 13.423 1.00 94.69 87 ILE A N 1
ATOM 684 C CA . ILE A 1 87 ? -13.374 1.343 12.193 1.00 94.69 87 ILE A CA 1
ATOM 685 C C . ILE A 1 87 ? -12.639 1.889 10.963 1.00 94.69 87 ILE A C 1
ATOM 687 O O . ILE A 1 87 ? -12.924 1.472 9.839 1.00 94.69 87 ILE A O 1
ATOM 691 N N . ILE A 1 88 ? -11.738 2.860 11.141 1.00 96.00 88 ILE A N 1
ATOM 692 C CA . ILE A 1 88 ? -10.965 3.469 10.063 1.00 96.00 88 ILE A CA 1
ATOM 693 C C . ILE A 1 88 ? -9.494 3.095 10.207 1.00 96.00 88 ILE A C 1
ATOM 695 O O . ILE A 1 88 ? -8.767 3.638 11.034 1.00 96.00 88 ILE A O 1
ATOM 699 N N . VAL A 1 89 ? -9.016 2.253 9.298 1.00 96.12 89 VAL A N 1
ATOM 700 C CA . VAL A 1 89 ? -7.598 1.905 9.207 1.00 96.12 89 VAL A CA 1
ATOM 701 C C . V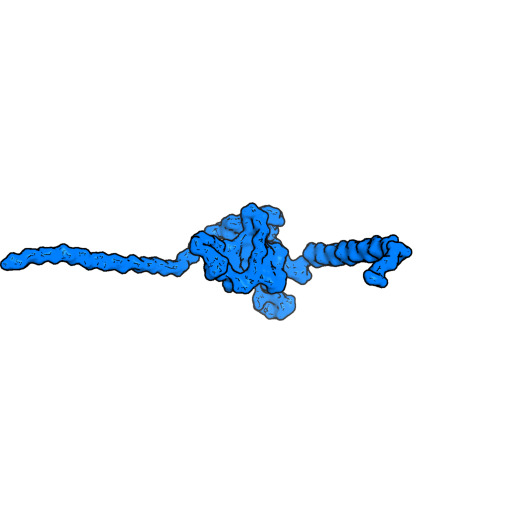AL A 1 89 ? -6.924 2.796 8.175 1.00 96.12 89 VAL A C 1
ATOM 703 O O . VAL A 1 89 ? -7.409 2.963 7.058 1.00 96.12 89 VAL A O 1
ATOM 706 N N . LYS A 1 90 ? -5.795 3.395 8.543 1.00 97.44 90 LYS A N 1
ATOM 707 C CA . LYS A 1 90 ? -5.013 4.290 7.685 1.00 97.44 90 LYS A CA 1
ATOM 708 C C . LYS A 1 90 ? -3.594 3.769 7.604 1.00 97.44 90 LYS A C 1
ATOM 710 O O . LYS A 1 90 ? -3.047 3.319 8.607 1.00 97.44 90 LYS A O 1
ATOM 715 N N . GLY A 1 91 ? -2.994 3.849 6.427 1.00 97.50 91 GLY A N 1
ATOM 716 C CA . GLY A 1 91 ? -1.612 3.430 6.286 1.00 97.50 91 GLY A CA 1
ATOM 717 C C . GLY A 1 91 ? -1.164 3.270 4.849 1.00 97.50 91 GLY A C 1
ATOM 718 O O . GLY A 1 91 ? -1.828 3.714 3.910 1.00 97.50 91 GLY A O 1
ATOM 719 N N . ARG A 1 92 ? -0.013 2.623 4.709 1.00 97.44 92 ARG A N 1
ATOM 720 C CA . ARG A 1 92 ? 0.592 2.247 3.439 1.00 97.44 92 ARG A CA 1
ATOM 721 C C . ARG A 1 92 ? 0.175 0.836 3.045 1.00 97.44 92 ARG A C 1
ATOM 723 O O . ARG A 1 92 ? 0.313 -0.091 3.840 1.00 97.44 92 ARG A O 1
ATOM 730 N N . LEU A 1 93 ? -0.279 0.671 1.810 1.00 97.25 93 LEU A N 1
ATOM 731 C CA . LEU A 1 93 ? -0.653 -0.617 1.242 1.00 97.25 93 LEU A CA 1
ATOM 732 C C . LEU A 1 93 ? 0.593 -1.465 0.945 1.00 97.25 93 LEU A C 1
ATOM 734 O O . LEU A 1 93 ? 1.324 -1.181 0.001 1.00 97.25 93 LEU A O 1
ATOM 738 N N . LEU A 1 94 ? 0.829 -2.522 1.723 1.00 95.38 94 LEU A N 1
ATOM 739 C CA . LEU A 1 94 ? 1.958 -3.433 1.496 1.00 95.38 94 LEU A CA 1
ATOM 740 C C . LEU A 1 94 ? 1.615 -4.522 0.479 1.00 95.38 94 LEU A C 1
ATOM 742 O O . LEU A 1 94 ? 2.419 -4.838 -0.403 1.00 95.38 94 LEU A O 1
ATOM 746 N N . SER A 1 95 ? 0.416 -5.095 0.602 1.00 93.62 95 SER A N 1
ATOM 747 C CA . SER A 1 95 ? -0.064 -6.148 -0.284 1.00 93.62 95 SER A CA 1
ATOM 748 C C . SER A 1 95 ? -1.591 -6.156 -0.397 1.00 93.62 95 SER A C 1
ATOM 750 O O . SER A 1 95 ? -2.326 -5.739 0.499 1.00 93.62 95 SER A O 1
ATOM 752 N N . SER A 1 96 ? -2.080 -6.627 -1.543 1.00 93.19 96 SER A N 1
ATOM 753 C CA . SER A 1 96 ? -3.502 -6.764 -1.854 1.00 93.19 96 SER A CA 1
ATOM 754 C C . SER A 1 96 ? -3.713 -8.175 -2.404 1.00 93.19 96 SER A C 1
ATOM 756 O O . SER A 1 96 ? -3.558 -8.415 -3.597 1.00 93.19 96 SER A O 1
ATOM 758 N N . GLY A 1 97 ? -4.017 -9.133 -1.520 1.00 92.25 97 GLY A N 1
ATOM 759 C CA . GLY A 1 97 ? -4.190 -10.557 -1.854 1.00 92.25 97 GLY A CA 1
ATOM 760 C C . GLY A 1 97 ? -5.509 -10.865 -2.576 1.00 92.25 97 GLY A C 1
ATOM 761 O O . GLY A 1 97 ? -6.079 -9.995 -3.216 1.00 92.25 97 GLY A O 1
ATOM 762 N N . LYS A 1 98 ? -6.058 -12.079 -2.448 1.00 93.31 98 LYS A N 1
ATOM 763 C CA . LYS A 1 98 ? -7.450 -12.368 -2.874 1.00 93.31 98 LYS A CA 1
ATOM 764 C C . LYS A 1 98 ? -8.452 -12.181 -1.734 1.00 93.31 98 LYS A C 1
ATOM 766 O O . LYS A 1 98 ? -9.525 -11.624 -1.929 1.00 93.31 98 LYS A O 1
ATOM 771 N N . THR A 1 99 ? -8.083 -12.607 -0.531 1.00 95.75 99 THR A N 1
ATOM 772 C CA . THR A 1 99 ? -8.955 -12.630 0.655 1.00 95.75 99 THR A CA 1
ATOM 773 C C . THR A 1 99 ? -8.626 -11.536 1.663 1.00 95.75 99 THR A C 1
ATOM 775 O O . THR A 1 99 ? -9.518 -11.091 2.374 1.00 95.75 99 THR A O 1
ATOM 778 N N . SER A 1 100 ? -7.384 -11.049 1.680 1.00 96.12 100 SER A N 1
ATOM 779 C CA . SER A 1 100 ? -6.924 -10.032 2.625 1.00 96.12 100 SER A CA 1
ATOM 780 C C . SER A 1 100 ? -6.140 -8.897 1.967 1.00 96.12 100 SER A C 1
ATOM 782 O O . SER A 1 100 ? -5.633 -9.031 0.847 1.00 96.12 100 SER A O 1
ATOM 784 N N . ILE A 1 101 ? -6.074 -7.774 2.674 1.00 97.19 101 ILE A N 1
ATOM 785 C CA . ILE A 1 101 ? -5.255 -6.603 2.369 1.00 97.19 101 ILE A CA 1
ATOM 786 C C . ILE A 1 101 ? -4.337 -6.351 3.562 1.00 97.19 101 ILE A C 1
ATOM 788 O O . ILE A 1 101 ? -4.772 -6.455 4.705 1.00 97.19 101 ILE A O 1
ATOM 792 N N . GLU A 1 102 ? -3.083 -6.017 3.295 1.00 97.50 102 GLU A N 1
ATOM 793 C CA . GLU A 1 102 ? -2.067 -5.764 4.312 1.00 97.50 102 GLU A CA 1
ATOM 794 C C . GLU A 1 102 ? -1.680 -4.289 4.322 1.00 97.50 102 GLU A C 1
ATOM 796 O O . GLU A 1 102 ? -1.268 -3.733 3.297 1.00 97.50 102 GLU A O 1
ATOM 801 N N . ILE A 1 103 ? -1.808 -3.663 5.489 1.00 98.00 103 ILE A N 1
ATOM 802 C CA . ILE A 1 103 ? -1.569 -2.239 5.698 1.00 98.00 103 ILE A CA 1
ATOM 803 C C . ILE A 1 103 ? -0.493 -2.045 6.759 1.00 98.00 103 ILE A C 1
ATOM 805 O O . ILE A 1 103 ? -0.586 -2.610 7.845 1.00 98.00 103 ILE A O 1
ATOM 809 N N . LEU A 1 104 ? 0.487 -1.194 6.466 1.00 97.56 104 LEU A N 1
ATOM 810 C CA . LEU A 1 104 ? 1.418 -0.664 7.456 1.00 97.56 104 LEU A CA 1
ATOM 811 C C . LEU A 1 104 ? 0.884 0.664 7.998 1.00 97.56 104 LEU A C 1
ATOM 813 O O . LEU A 1 104 ? 0.781 1.636 7.244 1.00 97.56 104 LEU A O 1
ATOM 817 N N . THR A 1 105 ? 0.540 0.709 9.281 1.00 95.88 105 THR A N 1
ATOM 818 C CA . THR A 1 105 ? 0.002 1.909 9.938 1.00 95.88 105 THR A CA 1
ATOM 819 C C . THR A 1 105 ? 1.102 2.928 10.250 1.00 95.88 105 THR A C 1
ATOM 821 O O . THR A 1 105 ? 2.299 2.643 10.164 1.00 95.88 105 THR A O 1
ATOM 824 N N . ASP A 1 106 ? 0.713 4.144 10.632 1.00 90.81 106 ASP A N 1
ATOM 825 C CA . ASP A 1 106 ? 1.637 5.190 11.088 1.00 90.81 106 ASP A CA 1
ATOM 826 C C . ASP A 1 106 ? 2.347 4.828 12.403 1.00 90.81 106 ASP A C 1
ATOM 828 O O . ASP A 1 106 ? 3.509 5.207 12.594 1.00 90.81 106 ASP A O 1
ATOM 832 N N . ALA A 1 107 ? 1.690 4.031 13.252 1.00 92.25 107 ALA A N 1
ATOM 833 C CA . ALA A 1 107 ? 2.272 3.438 14.457 1.00 92.25 107 ALA A CA 1
ATOM 834 C C . ALA A 1 107 ? 3.368 2.394 14.157 1.00 92.25 107 ALA A C 1
ATOM 836 O O . ALA A 1 107 ? 4.169 2.079 15.034 1.00 92.25 107 ALA A O 1
ATOM 837 N N . GLY A 1 108 ? 3.458 1.908 12.912 1.00 92.69 108 GLY A N 1
ATOM 838 C CA . GLY A 1 108 ? 4.401 0.866 12.500 1.00 92.69 108 GLY A CA 1
ATOM 839 C C . GLY A 1 108 ? 3.843 -0.555 12.603 1.00 92.69 108 GLY A C 1
ATOM 840 O O . GLY A 1 108 ? 4.575 -1.507 12.335 1.00 92.69 108 GLY A O 1
ATOM 841 N N . ASP A 1 109 ? 2.561 -0.705 1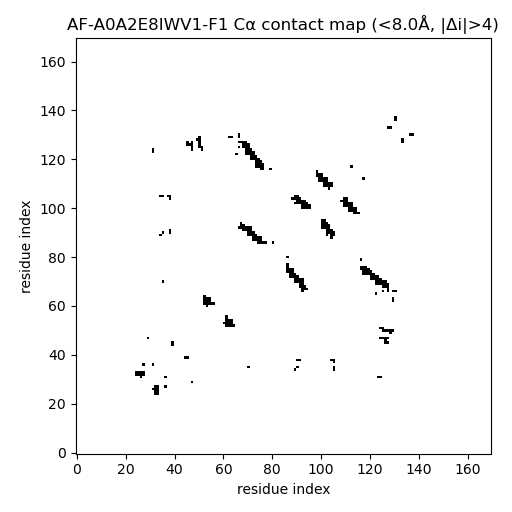2.935 1.00 95.19 109 ASP A N 1
ATOM 842 C CA . ASP A 1 109 ? 1.901 -2.005 12.993 1.00 95.19 109 ASP A CA 1
ATOM 843 C C . ASP A 1 109 ? 1.549 -2.500 11.592 1.00 95.19 109 ASP A C 1
ATOM 845 O O . ASP A 1 109 ? 1.106 -1.739 10.727 1.00 95.19 109 ASP A O 1
ATOM 849 N N . THR A 1 110 ? 1.703 -3.806 11.379 1.00 96.56 110 THR A N 1
ATOM 850 C CA . THR A 1 110 ? 1.216 -4.473 10.169 1.00 96.56 110 THR A CA 1
ATOM 851 C C . THR A 1 110 ? -0.148 -5.087 10.451 1.00 96.56 110 THR A C 1
ATOM 853 O O . THR A 1 110 ? -0.275 -5.991 11.275 1.00 96.56 110 THR A O 1
ATOM 856 N N . VAL A 1 111 ? -1.173 -4.588 9.767 1.00 95.62 111 VAL A N 1
ATOM 857 C CA . VAL A 1 111 ? -2.567 -5.002 9.939 1.00 95.62 111 VAL A CA 1
ATOM 858 C C . VAL A 1 111 ? -3.026 -5.776 8.711 1.00 95.62 111 VAL A C 1
ATOM 860 O O . VAL A 1 111 ? -2.968 -5.273 7.588 1.00 95.62 111 VAL A O 1
ATOM 863 N N . TYR A 1 112 ? -3.538 -6.985 8.935 1.00 96.38 112 TYR A N 1
ATOM 864 C CA . TYR A 1 112 ? -4.170 -7.806 7.906 1.00 96.38 112 TYR A CA 1
ATOM 865 C C . TYR A 1 112 ? -5.686 -7.670 8.002 1.00 96.38 112 TYR A C 1
ATOM 867 O O . TYR A 1 112 ? -6.303 -8.089 8.978 1.00 96.38 112 TYR A O 1
ATOM 875 N N . LEU A 1 113 ? -6.291 -7.091 6.972 1.00 95.75 113 LEU A N 1
ATOM 876 C CA . LEU A 1 113 ? -7.727 -6.869 6.880 1.00 95.75 113 LEU A CA 1
ATOM 877 C C . LEU A 1 113 ? -8.349 -7.913 5.966 1.00 95.75 113 LEU A C 1
ATOM 879 O O . LEU A 1 113 ? -7.918 -8.068 4.822 1.00 95.75 113 LEU A O 1
ATOM 883 N N . ALA A 1 114 ? -9.378 -8.608 6.442 1.00 95.94 114 ALA A N 1
ATOM 884 C CA . ALA A 1 114 ? -10.193 -9.455 5.582 1.00 95.94 114 ALA A CA 1
ATOM 885 C C . ALA A 1 114 ? -11.033 -8.574 4.638 1.00 95.94 114 ALA A C 1
ATOM 887 O O . ALA A 1 114 ? -11.515 -7.511 5.023 1.00 95.94 114 ALA A O 1
ATOM 888 N N . ARG A 1 115 ? -11.167 -8.960 3.365 1.00 95.00 115 ARG A N 1
ATOM 889 C CA . ARG A 1 115 ? -11.859 -8.125 2.365 1.00 95.00 115 ARG A CA 1
ATOM 890 C C . ARG A 1 115 ? -13.365 -8.043 2.563 1.00 95.00 115 ARG A C 1
ATOM 892 O O . ARG A 1 115 ? -13.968 -7.059 2.154 1.00 95.00 115 ARG A O 1
ATOM 899 N N . ASP A 1 116 ? -13.955 -9.072 3.146 1.00 94.88 116 ASP A N 1
ATOM 900 C CA . ASP A 1 116 ? -15.385 -9.174 3.434 1.00 94.88 116 ASP A CA 1
ATOM 901 C C . ASP A 1 116 ? -15.858 -8.188 4.512 1.00 94.88 116 ASP A C 1
ATOM 903 O O . ASP A 1 116 ? -17.031 -7.823 4.520 1.00 94.88 116 ASP A O 1
ATOM 907 N N . VAL A 1 117 ? -14.954 -7.698 5.366 1.00 95.44 117 VAL A N 1
ATOM 908 C CA . VAL A 1 117 ? -15.253 -6.653 6.360 1.00 95.44 117 VAL A CA 1
ATOM 909 C C . VAL A 1 117 ? -14.930 -5.236 5.876 1.00 95.44 117 VAL A C 1
ATOM 911 O O . VAL A 1 117 ? -15.144 -4.278 6.614 1.00 95.44 117 VAL A O 1
ATOM 914 N N . ILE A 1 118 ? -14.409 -5.062 4.657 1.00 96.56 118 ILE A N 1
ATOM 915 C CA . ILE A 1 118 ? -14.086 -3.738 4.109 1.00 96.56 118 ILE A CA 1
ATOM 916 C C . ILE A 1 118 ? -15.315 -3.150 3.418 1.00 96.56 118 ILE A C 1
ATOM 918 O O . ILE A 1 118 ? -15.813 -3.686 2.433 1.00 96.56 118 ILE A O 1
ATOM 922 N N . VAL A 1 119 ? -15.749 -1.981 3.883 1.00 97.31 119 VAL A N 1
ATOM 923 C CA . VAL A 1 119 ? -16.856 -1.226 3.278 1.00 97.31 119 VAL A CA 1
ATOM 924 C C . VAL A 1 119 ? -16.352 -0.310 2.167 1.00 97.31 119 VAL A C 1
ATOM 926 O O . VAL A 1 119 ? -16.999 -0.157 1.132 1.00 97.31 119 VAL A O 1
ATOM 929 N N . LYS A 1 120 ? -15.201 0.341 2.372 1.00 97.00 120 LYS A N 1
ATOM 930 C CA . LYS A 1 120 ? -14.652 1.314 1.420 1.00 97.00 120 LYS A CA 1
ATOM 931 C C . LYS A 1 120 ? -13.142 1.429 1.552 1.00 97.00 120 LYS A C 1
ATOM 933 O O . LYS A 1 120 ? -12.626 1.521 2.658 1.00 97.00 120 LYS A O 1
ATOM 938 N N . ILE A 1 121 ? -12.460 1.553 0.417 1.00 97.44 121 ILE A N 1
ATOM 939 C CA . ILE A 1 121 ? -11.057 1.969 0.348 1.00 97.44 121 ILE A CA 1
ATOM 940 C C . ILE A 1 121 ? -11.003 3.325 -0.348 1.00 97.44 121 ILE A C 1
ATOM 942 O O . ILE A 1 121 ? -11.540 3.501 -1.441 1.00 97.44 121 ILE A O 1
ATOM 946 N N . LYS A 1 122 ? -10.372 4.299 0.297 1.00 97.00 122 LYS A N 1
ATOM 947 C CA . LYS A 1 122 ? -10.077 5.614 -0.255 1.00 97.00 122 LYS A CA 1
ATOM 948 C C . LYS A 1 122 ? -8.576 5.709 -0.494 1.00 97.00 122 LYS A C 1
ATOM 950 O O . LYS A 1 122 ? -7.800 5.733 0.457 1.00 97.00 122 LYS A O 1
ATOM 955 N N . LEU A 1 123 ? -8.189 5.810 -1.760 1.00 95.75 123 LEU A N 1
ATOM 956 C CA . LEU A 1 123 ? -6.835 6.197 -2.136 1.00 95.75 123 LEU A CA 1
ATOM 957 C C . LEU A 1 123 ? -6.582 7.648 -1.702 1.00 95.75 123 LEU A C 1
ATOM 959 O O . LEU A 1 123 ? -7.408 8.530 -1.950 1.00 95.75 123 LEU A O 1
ATOM 963 N N . ILE A 1 124 ? -5.463 7.878 -1.024 1.00 95.50 124 ILE A N 1
ATOM 964 C CA . ILE A 1 124 ? -5.037 9.197 -0.548 1.00 95.50 124 ILE A CA 1
ATOM 965 C C . ILE A 1 124 ? -3.972 9.773 -1.465 1.00 95.50 124 ILE A C 1
ATOM 967 O O . ILE A 1 124 ? -4.075 10.939 -1.831 1.00 95.50 124 ILE A O 1
ATOM 971 N N . ALA A 1 125 ? -2.977 8.962 -1.818 1.00 94.88 125 ALA A N 1
ATOM 972 C CA . ALA A 1 125 ? -1.899 9.337 -2.716 1.00 94.88 125 ALA A CA 1
ATOM 973 C C . ALA A 1 125 ? -1.245 8.085 -3.297 1.00 94.88 125 ALA A C 1
ATOM 975 O O . ALA A 1 125 ? -1.027 7.104 -2.577 1.00 94.88 125 ALA A O 1
ATOM 976 N N . HIS A 1 126 ? -0.900 8.162 -4.578 1.00 94.69 126 HIS A N 1
ATOM 977 C CA . HIS A 1 126 ? 0.060 7.251 -5.172 1.00 94.69 126 HIS A CA 1
ATOM 978 C C . HIS A 1 126 ? 1.472 7.685 -4.789 1.00 94.69 126 HIS A C 1
ATOM 980 O O . HIS A 1 126 ? 1.779 8.873 -4.759 1.00 94.69 126 HIS A O 1
ATOM 986 N N . THR A 1 127 ? 2.328 6.719 -4.481 1.00 92.81 127 THR A N 1
ATOM 987 C CA . THR A 1 127 ? 3.721 6.967 -4.059 1.00 92.81 127 THR A CA 1
ATOM 988 C C . THR A 1 127 ? 4.732 6.327 -5.003 1.00 92.81 127 THR A C 1
ATOM 990 O O . THR A 1 127 ? 5.935 6.542 -4.867 1.00 92.81 127 THR A O 1
ATOM 993 N N . ARG A 1 128 ? 4.237 5.536 -5.960 1.00 89.75 128 ARG A N 1
ATOM 994 C CA . ARG A 1 128 ? 5.009 4.830 -6.977 1.00 89.75 128 ARG A CA 1
ATOM 995 C C . ARG A 1 128 ? 4.314 4.975 -8.339 1.00 89.75 128 ARG A C 1
ATOM 997 O O . ARG A 1 128 ? 3.080 5.132 -8.392 1.00 89.75 128 ARG A O 1
ATOM 1004 N N . PRO A 1 129 ? 5.077 4.911 -9.445 1.00 87.88 129 PRO A N 1
ATOM 1005 C CA . PRO A 1 129 ? 4.503 4.909 -10.784 1.00 87.88 129 PRO A CA 1
ATOM 1006 C C . PRO A 1 129 ? 3.586 3.697 -10.986 1.00 87.88 129 PRO A C 1
ATOM 1008 O O . PRO A 1 129 ? 3.548 2.759 -10.185 1.00 87.88 129 PRO A O 1
ATOM 1011 N N . ALA A 1 130 ? 2.799 3.716 -12.059 1.00 86.31 130 ALA A N 1
ATOM 1012 C CA . ALA A 1 130 ? 2.006 2.550 -12.412 1.00 86.31 130 ALA A CA 1
ATOM 1013 C C . ALA A 1 130 ? 2.918 1.341 -12.675 1.00 86.31 130 ALA A C 1
ATOM 1015 O O . ALA A 1 130 ? 4.028 1.498 -13.171 1.00 86.31 130 ALA A O 1
ATOM 1016 N N . TYR A 1 131 ? 2.424 0.132 -12.387 1.00 82.62 131 TYR A N 1
ATOM 1017 C CA . TYR A 1 131 ? 3.205 -1.111 -12.475 1.00 82.62 131 TYR A CA 1
ATOM 1018 C C . TYR A 1 131 ? 4.013 -1.251 -13.775 1.00 82.62 131 TYR A C 1
ATOM 1020 O O . TYR A 1 131 ? 5.171 -1.655 -13.748 1.00 82.62 131 TYR A O 1
ATOM 1028 N N . ILE A 1 132 ? 3.407 -0.896 -14.912 1.00 80.44 132 ILE A N 1
ATOM 1029 C CA . ILE A 1 132 ? 4.040 -1.014 -16.232 1.00 80.44 132 ILE A CA 1
ATOM 1030 C C . ILE A 1 132 ? 5.230 -0.061 -16.423 1.00 80.44 132 ILE A C 1
ATOM 1032 O O . ILE A 1 132 ? 6.156 -0.379 -17.165 1.00 80.44 132 ILE A O 1
ATOM 1036 N N . ASP A 1 133 ? 5.229 1.061 -15.709 1.00 82.81 133 ASP A N 1
ATOM 1037 C CA . ASP A 1 133 ? 6.251 2.105 -15.774 1.00 82.81 133 ASP A CA 1
ATOM 1038 C C . ASP A 1 133 ? 7.279 1.971 -14.627 1.00 82.81 133 ASP A C 1
ATOM 1040 O O . ASP A 1 133 ? 8.335 2.609 -14.633 1.00 82.81 133 ASP A O 1
ATOM 1044 N N . ASP A 1 134 ? 7.011 1.092 -13.657 1.00 86.50 134 ASP A N 1
ATOM 1045 C CA . ASP A 1 134 ? 7.826 0.869 -12.464 1.00 86.50 134 ASP A CA 1
ATOM 1046 C C . ASP A 1 134 ? 8.968 -0.129 -12.715 1.00 86.50 134 ASP A C 1
ATOM 1048 O O . ASP A 1 134 ? 8.915 -1.318 -12.383 1.00 86.50 134 ASP A O 1
ATOM 1052 N N . LYS A 1 135 ? 10.049 0.374 -13.318 1.00 87.19 135 LYS A N 1
ATOM 1053 C CA . LYS A 1 135 ? 11.248 -0.425 -13.633 1.00 87.19 135 LYS A CA 1
ATOM 1054 C C . LYS A 1 135 ? 11.881 -1.072 -12.402 1.00 87.19 135 LYS A C 1
ATOM 1056 O O . LYS A 1 135 ? 12.416 -2.176 -12.510 1.00 87.19 135 LYS A O 1
ATOM 1061 N N . GLU A 1 136 ? 11.847 -0.391 -11.261 1.00 86.19 136 GLU A N 1
ATOM 1062 C CA . GLU A 1 136 ? 12.418 -0.889 -10.010 1.00 86.19 136 GLU A CA 1
ATOM 1063 C C . GLU A 1 136 ? 11.630 -2.101 -9.504 1.00 86.19 136 GLU A C 1
ATOM 1065 O O . GLU A 1 136 ? 12.221 -3.142 -9.208 1.00 86.19 136 GLU A O 1
ATOM 1070 N N . LEU A 1 137 ? 10.297 -2.006 -9.489 1.00 84.44 137 LEU A N 1
ATOM 1071 C CA . LEU A 1 137 ? 9.426 -3.104 -9.078 1.00 84.44 137 LEU A CA 1
ATOM 1072 C C . LEU A 1 137 ? 9.567 -4.309 -10.005 1.00 84.44 137 LEU A C 1
ATOM 1074 O O . LEU A 1 137 ? 9.749 -5.432 -9.537 1.00 84.44 137 LEU A O 1
ATOM 1078 N N . LEU A 1 138 ? 9.562 -4.076 -11.319 1.00 85.44 138 LEU A N 1
ATOM 1079 C CA . LEU A 1 138 ? 9.746 -5.132 -12.315 1.00 85.44 138 LEU A CA 1
ATOM 1080 C C . LEU A 1 138 ? 11.099 -5.843 -12.154 1.00 85.44 138 LEU A C 1
ATOM 1082 O O . LEU A 1 138 ? 11.186 -7.066 -12.300 1.00 85.44 138 LEU A O 1
ATOM 1086 N N . ALA A 1 139 ? 12.167 -5.100 -11.854 1.00 88.38 139 ALA A N 1
ATOM 1087 C CA . ALA A 1 139 ? 13.484 -5.673 -11.591 1.00 88.38 139 ALA A CA 1
ATOM 1088 C C . ALA A 1 139 ? 13.500 -6.493 -10.291 1.00 88.38 139 ALA A C 1
ATOM 1090 O O . ALA A 1 139 ? 14.035 -7.607 -10.278 1.00 88.38 139 ALA A O 1
ATOM 1091 N N . PHE A 1 140 ? 12.879 -5.978 -9.227 1.00 87.19 140 PHE A N 1
ATOM 1092 C CA . PHE A 1 140 ? 12.752 -6.667 -7.946 1.00 87.19 140 PHE A CA 1
ATOM 1093 C C . PHE A 1 140 ? 11.996 -7.995 -8.084 1.00 87.19 140 PHE A C 1
ATOM 1095 O O . PHE A 1 140 ? 12.501 -9.034 -7.662 1.00 87.19 140 PHE A O 1
ATOM 1102 N N . GLU A 1 141 ? 10.829 -7.996 -8.731 1.00 86.25 141 GLU A N 1
ATOM 1103 C CA . GLU A 1 141 ? 10.014 -9.203 -8.920 1.00 86.25 141 GLU A CA 1
ATOM 1104 C C . GLU A 1 141 ? 10.747 -10.271 -9.740 1.00 86.25 141 GLU A C 1
ATOM 1106 O O . GLU A 1 141 ? 10.719 -11.456 -9.398 1.00 86.25 141 GLU A O 1
ATOM 1111 N N . ARG A 1 142 ? 11.473 -9.867 -10.793 1.00 87.06 142 ARG A N 1
ATOM 1112 C CA . ARG A 1 142 ? 12.319 -10.783 -11.577 1.00 87.06 142 ARG A CA 1
ATOM 1113 C C . ARG A 1 142 ? 13.432 -11.400 -10.734 1.00 87.06 142 ARG A C 1
ATOM 1115 O O . ARG A 1 142 ? 13.682 -12.603 -10.838 1.00 87.06 142 ARG A O 1
ATOM 1122 N N . ALA A 1 143 ? 14.103 -10.594 -9.914 1.00 88.69 143 ALA A N 1
ATOM 1123 C CA . ALA A 1 143 ? 15.159 -11.074 -9.029 1.00 88.69 143 ALA A CA 1
ATOM 1124 C C . ALA A 1 143 ? 14.610 -12.033 -7.959 1.00 88.69 143 ALA A C 1
ATOM 1126 O O . ALA A 1 143 ? 15.222 -13.069 -7.692 1.00 88.69 143 ALA A O 1
ATOM 1127 N N . ASP A 1 144 ? 13.441 -11.730 -7.396 1.00 87.38 144 ASP A N 1
ATOM 1128 C CA . ASP A 1 144 ? 12.772 -12.575 -6.408 1.00 87.38 144 ASP A CA 1
ATOM 1129 C C . ASP A 1 144 ? 12.341 -13.929 -6.992 1.00 87.38 144 ASP A C 1
ATOM 1131 O O . ASP A 1 144 ? 12.631 -14.976 -6.408 1.00 87.38 144 ASP A O 1
ATOM 1135 N N . MET A 1 145 ? 11.733 -13.939 -8.184 1.00 85.56 145 MET A N 1
ATOM 1136 C CA . MET A 1 145 ? 11.390 -15.186 -8.879 1.00 85.56 145 MET A CA 1
ATOM 1137 C C . MET A 1 145 ? 12.623 -16.068 -9.092 1.00 85.56 145 MET A C 1
ATOM 1139 O O . MET A 1 145 ? 12.585 -17.266 -8.808 1.00 85.56 145 MET A O 1
ATOM 1143 N N . LYS A 1 146 ? 13.741 -15.467 -9.522 1.00 88.38 146 LYS A N 1
ATOM 1144 C CA . LYS A 1 146 ? 15.014 -16.176 -9.706 1.00 88.38 146 LYS A CA 1
ATOM 1145 C C . LYS A 1 146 ? 15.570 -16.721 -8.385 1.00 88.38 146 LYS A C 1
ATOM 1147 O O . LYS A 1 146 ? 16.138 -17.812 -8.351 1.00 88.38 146 LYS A O 1
ATOM 1152 N N . ARG A 1 147 ? 15.407 -15.985 -7.280 1.00 87.69 147 ARG A N 1
ATOM 1153 C CA . ARG A 1 147 ? 15.811 -16.445 -5.943 1.00 87.69 147 ARG A CA 1
ATOM 1154 C C . ARG A 1 147 ? 14.978 -17.652 -5.511 1.00 87.69 147 ARG A C 1
ATOM 1156 O O . ARG A 1 147 ? 15.562 -18.661 -5.117 1.00 87.69 147 ARG A O 1
ATOM 1163 N N . ARG A 1 148 ? 13.649 -17.589 -5.638 1.00 84.38 148 ARG A N 1
ATOM 1164 C CA . ARG A 1 148 ? 12.746 -18.704 -5.304 1.00 84.38 148 ARG A CA 1
ATOM 1165 C C . ARG A 1 148 ? 13.039 -19.958 -6.122 1.00 84.38 148 ARG A C 1
ATOM 1167 O O . ARG A 1 148 ? 13.149 -21.030 -5.535 1.00 84.38 148 ARG A O 1
ATOM 1174 N N . SER A 1 149 ? 13.248 -19.834 -7.434 1.00 83.31 149 SER A N 1
ATOM 1175 C CA . SER A 1 149 ? 13.581 -20.991 -8.275 1.00 83.31 149 SER A CA 1
ATOM 1176 C C . SER A 1 149 ? 14.906 -21.637 -7.858 1.00 83.31 149 SER A C 1
ATOM 1178 O O . SER A 1 149 ? 14.980 -22.855 -7.734 1.00 83.31 149 SER A O 1
ATOM 1180 N N . SER A 1 150 ? 15.928 -20.830 -7.549 1.00 82.81 150 SER A N 1
ATOM 1181 C CA . SER A 1 150 ? 17.227 -21.344 -7.089 1.00 82.81 150 SER A CA 1
ATOM 1182 C C . SER A 1 150 ? 17.162 -22.036 -5.724 1.00 82.81 150 SER A C 1
ATOM 1184 O O . SER A 1 150 ? 17.900 -22.985 -5.477 1.00 82.81 150 SER A O 1
ATOM 1186 N N . LEU A 1 151 ? 16.288 -21.567 -4.826 1.00 84.69 151 LEU A N 1
ATOM 1187 C CA . LEU A 1 151 ? 16.068 -22.191 -3.523 1.00 84.69 151 LEU A CA 1
ATOM 1188 C C . LEU A 1 151 ? 15.352 -23.532 -3.676 1.00 84.69 151 LEU A C 1
ATOM 1190 O O . LEU A 1 151 ? 15.814 -24.515 -3.106 1.00 84.69 151 LEU A O 1
ATOM 1194 N N . HIS A 1 152 ? 14.289 -23.590 -4.484 1.00 78.56 152 HIS A N 1
ATOM 1195 C CA . HIS A 1 152 ? 13.604 -24.848 -4.790 1.00 78.56 152 HIS A CA 1
ATOM 1196 C C . HIS A 1 152 ? 14.558 -25.879 -5.405 1.00 78.56 152 HIS A C 1
ATOM 1198 O O . HIS A 1 152 ? 14.593 -27.017 -4.950 1.00 78.56 152 HIS A O 1
ATOM 1204 N N . GLU A 1 153 ? 15.403 -25.469 -6.355 1.00 81.00 153 GLU A N 1
ATOM 1205 C CA . GLU A 1 153 ? 16.401 -26.353 -6.967 1.00 81.00 153 GLU A CA 1
ATOM 1206 C C . GLU A 1 153 ? 17.417 -26.894 -5.944 1.00 81.00 153 GLU A C 1
ATOM 1208 O O . GLU A 1 153 ? 17.771 -28.074 -5.977 1.00 81.00 153 GLU A O 1
ATOM 1213 N N . LYS A 1 154 ? 17.892 -26.053 -5.015 1.00 82.94 154 LYS A N 1
ATOM 1214 C CA . LYS A 1 154 ? 18.800 -26.486 -3.938 1.00 82.94 154 LYS A CA 1
ATOM 1215 C C . LYS A 1 154 ? 18.134 -27.492 -3.007 1.00 82.94 154 LYS A C 1
ATOM 1217 O O . LYS A 1 154 ? 18.728 -28.529 -2.729 1.00 82.94 154 LYS A O 1
ATOM 1222 N N . VAL A 1 155 ? 16.902 -27.212 -2.581 1.00 84.31 155 VAL A N 1
ATOM 1223 C CA . VAL A 1 155 ? 16.124 -28.116 -1.723 1.00 84.31 155 VAL A CA 1
ATOM 1224 C C . VAL A 1 155 ? 15.912 -29.464 -2.414 1.00 84.31 155 VAL A C 1
ATOM 1226 O O . VAL A 1 155 ? 16.134 -30.500 -1.798 1.00 84.31 155 VAL A O 1
ATOM 1229 N N . GLU A 1 156 ? 15.567 -29.490 -3.703 1.00 71.00 156 GLU A N 1
ATOM 1230 C CA . GLU A 1 156 ? 15.421 -30.748 -4.449 1.00 71.00 156 GLU A CA 1
ATOM 1231 C C . GLU A 1 156 ? 16.727 -31.544 -4.548 1.00 71.00 156 GLU A C 1
ATOM 1233 O O . GLU A 1 156 ? 16.704 -32.770 -4.438 1.00 71.00 156 GLU A O 1
ATOM 1238 N N . LYS A 1 157 ? 17.872 -30.876 -4.739 1.00 75.69 157 LYS A N 1
ATOM 1239 C CA . LYS A 1 157 ? 19.186 -31.541 -4.763 1.00 75.69 157 LYS A CA 1
ATOM 1240 C C . LYS A 1 157 ? 19.557 -32.125 -3.399 1.00 75.69 157 LYS A C 1
ATOM 1242 O O . LYS A 1 157 ? 20.078 -33.236 -3.350 1.00 75.69 157 LYS A O 1
ATOM 1247 N N . GLU A 1 158 ? 19.255 -31.425 -2.307 1.00 67.81 158 GLU A N 1
ATOM 1248 C CA . GLU A 1 158 ? 19.471 -31.922 -0.941 1.00 67.81 158 GLU A CA 1
ATOM 1249 C C . GLU A 1 158 ? 18.533 -33.084 -0.586 1.00 67.81 158 GLU A C 1
ATOM 1251 O O . GLU A 1 158 ? 18.963 -34.043 0.051 1.00 67.81 158 GLU A O 1
ATOM 1256 N N . VAL A 1 159 ? 17.274 -33.045 -1.035 1.00 62.12 159 VAL A N 1
ATOM 1257 C CA . VAL A 1 159 ? 16.309 -34.139 -0.837 1.00 62.12 159 VAL A CA 1
ATOM 1258 C C . VAL A 1 159 ? 16.695 -35.369 -1.661 1.00 62.12 159 VAL A C 1
ATOM 1260 O O . VAL A 1 159 ? 16.713 -36.469 -1.115 1.00 62.12 159 VAL A O 1
ATOM 1263 N N . LYS A 1 160 ? 17.093 -35.205 -2.931 1.00 55.31 160 LYS A N 1
ATOM 1264 C CA . LYS A 1 160 ? 17.592 -36.317 -3.763 1.00 55.31 160 LYS A CA 1
ATOM 1265 C C . LYS A 1 160 ? 18.890 -36.918 -3.221 1.00 55.31 160 LYS A C 1
ATOM 1267 O O . LYS A 1 160 ? 19.041 -38.130 -3.256 1.00 55.31 160 LYS A O 1
ATOM 1272 N N . GLY A 1 161 ? 19.785 -36.107 -2.654 1.00 53.59 161 GLY A N 1
ATOM 1273 C CA . GLY A 1 161 ? 20.996 -36.591 -1.976 1.00 53.59 161 GLY A CA 1
ATOM 1274 C C . GLY A 1 161 ? 20.736 -37.336 -0.659 1.00 53.59 161 GLY A C 1
ATOM 1275 O O . GLY A 1 161 ? 21.656 -37.929 -0.106 1.00 53.59 161 GLY A O 1
ATOM 1276 N N . ARG A 1 162 ? 19.496 -37.315 -0.151 1.00 49.88 162 ARG A N 1
ATOM 1277 C CA . ARG A 1 162 ? 19.064 -38.013 1.070 1.00 49.88 162 ARG A CA 1
ATOM 1278 C C . ARG A 1 162 ? 18.256 -39.284 0.779 1.00 49.88 162 ARG A C 1
ATOM 1280 O O . ARG A 1 162 ? 17.868 -39.970 1.718 1.00 49.88 162 ARG A O 1
ATOM 1287 N N . GLN A 1 163 ? 17.986 -39.583 -0.495 1.00 49.59 163 GLN A N 1
ATOM 1288 C CA . GLN A 1 163 ? 17.022 -40.599 -0.931 1.00 49.59 163 GLN A CA 1
ATOM 1289 C C . GLN A 1 163 ? 17.669 -41.865 -1.523 1.00 49.59 163 GLN A C 1
ATOM 1291 O O . GLN A 1 163 ? 17.025 -42.559 -2.301 1.00 49.59 163 GLN A O 1
ATOM 1296 N N . ASP A 1 164 ? 18.901 -42.186 -1.118 1.00 51.88 164 ASP A N 1
ATOM 1297 C CA . ASP A 1 164 ? 19.543 -43.478 -1.425 1.00 51.88 164 ASP A CA 1
ATOM 1298 C C . ASP A 1 164 ? 19.582 -44.452 -0.232 1.00 51.88 164 ASP A C 1
ATOM 1300 O O . ASP A 1 164 ? 19.986 -45.594 -0.406 1.00 51.88 164 ASP A O 1
ATOM 1304 N N . ASP A 1 165 ? 19.093 -44.073 0.956 1.00 54.28 165 ASP A N 1
ATOM 1305 C CA . ASP A 1 165 ? 19.015 -44.992 2.100 1.00 54.28 165 ASP A CA 1
ATOM 1306 C C . ASP A 1 165 ? 17.737 -44.775 2.920 1.00 54.28 165 ASP A C 1
ATOM 1308 O O . ASP A 1 165 ? 17.670 -43.933 3.816 1.00 54.28 165 ASP A O 1
ATOM 1312 N N . SER A 1 166 ? 16.696 -45.543 2.592 1.00 52.81 166 SER A N 1
ATOM 1313 C CA . SER A 1 166 ? 15.860 -46.313 3.533 1.00 52.81 166 SER A CA 1
ATOM 1314 C C . SER A 1 166 ? 14.447 -46.544 2.993 1.00 52.81 166 SER A C 1
ATOM 1316 O O . SER A 1 166 ? 13.684 -45.637 2.668 1.00 52.81 166 SER A O 1
ATOM 1318 N N . HIS A 1 167 ? 14.111 -47.829 2.930 1.00 55.06 167 HIS A N 1
ATOM 1319 C CA . HIS A 1 167 ? 12.768 -48.371 2.811 1.00 55.06 167 HIS A CA 1
ATOM 1320 C C . HIS A 1 167 ? 11.800 -47.703 3.803 1.00 55.06 167 HIS A C 1
ATOM 1322 O O . HIS A 1 167 ? 11.866 -47.996 4.992 1.00 55.06 167 HIS A O 1
ATOM 1328 N N . LEU A 1 168 ? 10.864 -46.878 3.330 1.00 50.72 168 LEU A N 1
ATOM 1329 C CA . LEU A 1 168 ? 9.707 -46.429 4.119 1.00 50.72 168 LEU A CA 1
ATOM 1330 C C . LEU A 1 168 ? 8.446 -46.356 3.243 1.00 50.72 168 LEU A C 1
ATOM 1332 O O . LEU A 1 168 ? 7.836 -45.306 3.083 1.00 50.72 168 LEU A O 1
ATOM 1336 N N . TRP A 1 169 ? 8.077 -47.497 2.659 1.00 60.03 169 TRP A N 1
ATOM 1337 C CA . TRP A 1 169 ? 6.685 -47.844 2.353 1.00 60.03 169 TRP A CA 1
ATOM 1338 C C . TRP A 1 169 ? 6.444 -49.251 2.904 1.00 60.03 169 TRP A C 1
ATOM 1340 O O . TRP A 1 169 ? 6.763 -50.250 2.260 1.00 60.03 169 TRP A O 1
ATOM 1350 N N . GLY A 1 170 ? 5.940 -49.283 4.135 1.00 40.44 170 GLY A N 1
ATOM 1351 C CA . GLY A 1 170 ? 5.414 -50.429 4.866 1.00 40.44 170 GLY A CA 1
ATOM 1352 C C . GLY A 1 170 ? 4.437 -49.898 5.898 1.00 40.44 170 GLY A C 1
ATOM 1353 O O . GLY A 1 170 ? 4.857 -48.986 6.644 1.00 40.44 170 GLY A O 1
#

pLDDT: mean 79.78, std 20.41, range [30.28, 98.0]

Nearest PDB structures (foldseek):
  1zq1-assembly1_B  TM=8.026E-01  e=1.766E-03  Pyrococcus abyssi
  3hfo-assembly1_B  TM=9.037E-01  e=1.598E-02  Synechocystis sp. PCC 6803
  6z2s-assembly1_A  TM=4.990E-01  e=1.204E-01  Dictyostelium discoideum
  4qvz-assembly2_B  TM=5.653E-01  e=4.351E-01  Homo sapiens
  7pel-assembly1_D  TM=4.990E-01  e=3.014E-01  Simian T-lymphotropic virus 1

Radius of gyration: 27.27 Å; Cα contacts (8 Å, |Δi|>4): 188; chains: 1; bounding box: 83×72×73 Å